Protein AF-A0A396JRI4-F1 (afdb_monomer_lite)

pLDDT: mean 71.89, std 17.01, range [32.84, 92.19]

Organism: Medicago truncatula (NCBI:txid3880)

Sequence (87 aa):
MTTRGFNEKEIELFADLIHEGVLLSFEAKSLVLGSTDQDFMNVLISPEFSLGDKVSDLCRKVQALAPSSRSKMFGYGLRFYEFCDIA

Structure (mmCIF, N/CA/C/O backbone):
data_AF-A0A396JRI4-F1
#
_entry.id   AF-A0A396JRI4-F1
#
loop_
_atom_site.group_PDB
_atom_site.id
_atom_site.type_symbol
_atom_site.label_atom_id
_atom_site.label_alt_id
_atom_site.label_comp_id
_atom_site.label_asym_id
_atom_site.label_entity_id
_atom_site.label_seq_id
_atom_site.pdbx_PDB_ins_code
_atom_site.Cartn_x
_atom_site.Cartn_y
_atom_site.Cartn_z
_atom_site.occupancy
_atom_site.B_iso_or_equiv
_atom_site.auth_seq_id
_atom_site.auth_comp_id
_atom_site.auth_asym_id
_atom_site.auth_atom_id
_atom_site.pdbx_PDB_model_num
ATOM 1 N N . MET A 1 1 ? 14.727 2.921 -5.580 1.00 70.00 1 MET A N 1
ATOM 2 C CA . MET A 1 1 ? 14.125 1.883 -6.447 1.00 70.00 1 MET A CA 1
ATOM 3 C C . MET A 1 1 ? 14.855 1.795 -7.785 1.00 70.00 1 MET A C 1
ATOM 5 O O . MET A 1 1 ? 15.438 0.760 -8.062 1.00 70.00 1 MET A O 1
ATOM 9 N N . THR A 1 2 ? 14.983 2.876 -8.546 1.00 73.00 2 THR A N 1
ATOM 10 C CA . THR A 1 2 ? 15.786 2.917 -9.789 1.00 73.00 2 THR A CA 1
ATOM 11 C C . THR A 1 2 ? 17.221 2.377 -9.636 1.00 73.00 2 THR A C 1
ATOM 13 O O . THR A 1 2 ? 17.637 1.514 -10.399 1.00 73.00 2 THR A O 1
ATOM 16 N N . THR A 1 3 ? 17.950 2.744 -8.573 1.00 72.12 3 THR A N 1
ATOM 17 C CA . THR A 1 3 ? 19.297 2.193 -8.276 1.00 72.12 3 THR A CA 1
ATOM 18 C C . THR A 1 3 ? 19.309 0.682 -7.993 1.00 72.12 3 THR A C 1
ATOM 20 O O . THR A 1 3 ? 20.340 0.032 -8.132 1.00 72.12 3 THR A O 1
ATOM 23 N N . ARG A 1 4 ? 18.169 0.100 -7.591 1.00 66.44 4 ARG A N 1
ATOM 24 C CA . ARG A 1 4 ? 18.006 -1.349 -7.364 1.00 66.44 4 ARG A CA 1
ATOM 25 C C . ARG A 1 4 ? 17.609 -2.109 -8.638 1.00 66.44 4 ARG A C 1
ATOM 27 O O . ARG A 1 4 ? 17.423 -3.321 -8.558 1.00 66.44 4 ARG A O 1
ATOM 34 N N . GLY A 1 5 ? 17.532 -1.423 -9.781 1.00 74.06 5 GLY A N 1
ATOM 35 C CA . GLY A 1 5 ? 17.221 -2.006 -11.087 1.00 74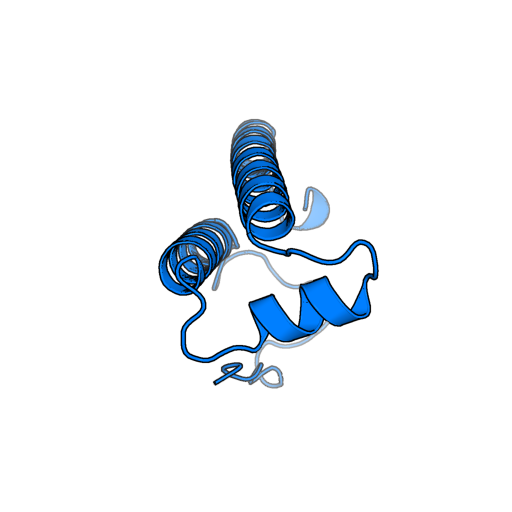.06 5 GLY A CA 1
ATOM 36 C C . GLY A 1 5 ? 15.741 -1.981 -11.458 1.00 74.06 5 GLY A C 1
ATOM 37 O O . GLY A 1 5 ? 15.383 -2.608 -12.447 1.00 74.06 5 GLY A O 1
ATOM 38 N N . PHE A 1 6 ? 14.905 -1.273 -10.690 1.00 77.56 6 PHE A N 1
ATOM 39 C CA . PHE A 1 6 ? 13.485 -1.182 -11.007 1.00 77.56 6 PHE A CA 1
ATOM 40 C C . PHE A 1 6 ? 13.245 -0.352 -12.278 1.00 77.56 6 PHE A C 1
ATOM 42 O O . PHE A 1 6 ? 13.760 0.764 -12.390 1.00 77.56 6 PHE A O 1
ATOM 49 N N . ASN A 1 7 ? 12.470 -0.902 -13.210 1.00 82.56 7 ASN A N 1
ATOM 50 C CA . ASN A 1 7 ? 12.061 -0.291 -14.472 1.00 82.56 7 ASN A CA 1
ATOM 51 C C . ASN A 1 7 ? 10.703 0.429 -14.353 1.00 82.56 7 ASN A C 1
ATOM 53 O O . ASN A 1 7 ? 10.028 0.356 -13.329 1.00 82.56 7 ASN A O 1
ATOM 57 N N . GLU A 1 8 ? 10.302 1.135 -15.411 1.00 85.56 8 GLU A N 1
ATOM 58 C CA . GLU A 1 8 ? 9.063 1.930 -15.449 1.00 85.56 8 GLU A CA 1
ATOM 59 C C . GLU A 1 8 ? 7.808 1.096 -15.153 1.00 85.56 8 GLU A C 1
ATOM 61 O O . GLU A 1 8 ? 6.968 1.530 -14.372 1.00 85.56 8 GLU A O 1
ATOM 66 N N . LYS A 1 9 ? 7.724 -0.139 -15.666 1.00 83.00 9 LYS A N 1
ATOM 67 C CA . LYS A 1 9 ? 6.582 -1.038 -15.416 1.00 83.00 9 LYS A CA 1
ATOM 68 C C . LYS A 1 9 ? 6.490 -1.460 -13.953 1.00 83.00 9 LYS A C 1
ATOM 70 O O . LYS A 1 9 ? 5.406 -1.606 -13.404 1.00 83.00 9 LYS A O 1
ATOM 75 N N . GLU A 1 10 ? 7.630 -1.669 -13.303 1.00 80.88 10 GLU A N 1
ATOM 76 C CA . GLU A 1 10 ? 7.661 -1.986 -11.874 1.00 80.88 10 GLU A CA 1
ATOM 77 C C . GLU A 1 10 ? 7.296 -0.760 -11.033 1.00 80.88 10 GLU A C 1
ATOM 79 O O . GLU A 1 10 ? 6.639 -0.901 -10.007 1.00 80.88 10 GLU A O 1
ATOM 84 N N . ILE A 1 11 ? 7.665 0.446 -11.475 1.00 85.12 11 ILE A N 1
ATOM 85 C CA . ILE A 1 11 ? 7.253 1.699 -10.830 1.00 85.12 11 ILE A CA 1
ATOM 86 C C . ILE A 1 11 ? 5.739 1.919 -10.964 1.00 85.12 11 ILE A C 1
ATOM 88 O O . ILE A 1 11 ? 5.118 2.331 -9.986 1.00 85.12 11 ILE A O 1
ATOM 92 N N . GLU A 1 12 ? 5.136 1.598 -12.112 1.00 87.31 12 GLU A N 1
ATOM 93 C CA . GLU A 1 12 ? 3.673 1.593 -12.286 1.00 87.31 12 GLU A CA 1
ATOM 94 C C . GLU A 1 12 ? 2.999 0.627 -11.302 1.00 87.31 12 GLU A C 1
ATOM 96 O O . GLU A 1 12 ? 2.085 1.021 -10.583 1.00 87.31 12 GLU A O 1
ATOM 101 N N . LEU A 1 13 ? 3.525 -0.594 -11.157 1.00 86.50 13 LEU A N 1
ATOM 102 C CA . LEU A 1 13 ? 3.020 -1.559 -10.173 1.00 86.50 13 LEU A CA 1
ATOM 103 C C . LEU A 1 13 ? 3.144 -1.050 -8.727 1.00 86.50 13 LEU A C 1
ATOM 105 O O . LEU A 1 13 ? 2.261 -1.290 -7.907 1.00 86.50 13 LEU A O 1
ATOM 109 N N . PHE A 1 14 ? 4.207 -0.313 -8.387 1.00 85.62 14 PHE A N 1
ATOM 110 C CA . PHE A 1 14 ? 4.289 0.346 -7.080 1.00 85.62 14 PHE A CA 1
ATOM 111 C C . PHE A 1 14 ? 3.257 1.465 -6.914 1.00 85.62 14 PHE A C 1
ATOM 113 O O . PHE A 1 14 ? 2.774 1.659 -5.800 1.00 85.62 14 PHE A O 1
ATOM 120 N N . ALA A 1 15 ? 2.904 2.187 -7.979 1.00 90.00 15 ALA A N 1
ATOM 121 C CA . ALA A 1 15 ? 1.848 3.195 -7.923 1.00 90.00 15 ALA A CA 1
ATOM 122 C C . ALA A 1 15 ? 0.485 2.557 -7.611 1.00 90.00 15 ALA A C 1
ATOM 124 O O . ALA A 1 15 ? -0.245 3.081 -6.768 1.00 90.00 15 ALA A O 1
ATOM 125 N N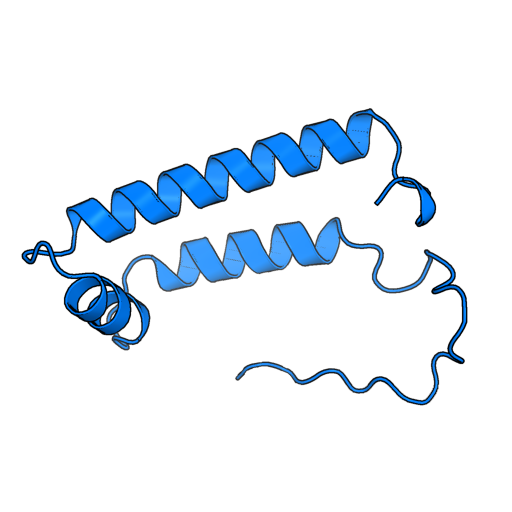 . ASP A 1 16 ? 0.193 1.391 -8.192 1.00 90.00 16 ASP A N 1
ATOM 126 C CA . ASP A 1 16 ? -1.017 0.620 -7.881 1.00 90.00 16 ASP A CA 1
ATOM 127 C C . ASP A 1 16 ? -1.038 0.157 -6.415 1.00 90.00 16 ASP A C 1
ATOM 129 O O . ASP A 1 16 ? -2.053 0.289 -5.730 1.00 90.00 16 ASP A O 1
ATOM 133 N N . LEU A 1 17 ? 0.101 -0.309 -5.887 1.00 89.12 17 LEU A N 1
ATOM 134 C CA . LEU A 1 17 ? 0.227 -0.703 -4.476 1.00 89.12 17 LEU A CA 1
ATOM 135 C C . LEU A 1 17 ? 0.064 0.491 -3.521 1.00 89.12 17 LEU A C 1
ATOM 137 O O . LEU A 1 17 ? -0.548 0.358 -2.461 1.00 89.12 17 LEU A O 1
ATOM 141 N N . ILE A 1 18 ? 0.580 1.668 -3.891 1.00 90.69 18 ILE A N 1
ATOM 142 C CA . ILE A 1 18 ? 0.362 2.910 -3.134 1.00 90.69 18 ILE A CA 1
ATOM 143 C C . ILE A 1 18 ? -1.122 3.277 -3.153 1.00 90.69 18 ILE A C 1
ATOM 145 O O . ILE A 1 18 ? -1.673 3.634 -2.113 1.00 90.69 18 ILE A O 1
ATOM 149 N N . HIS A 1 19 ? -1.778 3.171 -4.309 1.00 92.19 19 HIS A N 1
ATOM 150 C CA . HIS A 1 19 ? -3.202 3.451 -4.432 1.00 92.19 19 HIS A CA 1
ATOM 151 C C . HIS A 1 19 ? -4.037 2.525 -3.534 1.00 92.19 19 HIS A C 1
ATOM 153 O O . HIS A 1 19 ? -4.873 3.009 -2.771 1.00 92.19 19 HIS A O 1
ATOM 159 N N . GLU A 1 20 ? -3.748 1.221 -3.544 1.00 89.25 20 GLU A N 1
ATOM 160 C CA . GLU A 1 20 ? -4.378 0.235 -2.658 1.00 89.25 20 GLU A CA 1
ATOM 161 C C . GLU A 1 20 ? -4.160 0.590 -1.174 1.00 89.25 20 GLU A C 1
ATOM 163 O O . GLU A 1 20 ? -5.114 0.612 -0.396 1.00 89.25 20 GLU A O 1
ATOM 168 N N . GLY A 1 21 ? -2.940 0.976 -0.783 1.00 88.44 21 GLY A N 1
ATOM 169 C CA . GLY A 1 21 ? -2.637 1.410 0.586 1.00 88.44 21 GLY A CA 1
ATOM 170 C C . GLY A 1 21 ? -3.388 2.674 1.021 1.00 88.44 21 GLY A C 1
ATOM 171 O O . GLY A 1 21 ? -3.854 2.764 2.160 1.00 88.44 21 GLY A O 1
ATOM 172 N N . VAL A 1 22 ? -3.559 3.646 0.119 1.00 89.50 22 VAL A N 1
ATOM 173 C CA . VAL A 1 22 ? -4.335 4.868 0.388 1.00 89.50 22 VAL A CA 1
ATOM 174 C C . VAL A 1 22 ? -5.817 4.544 0.572 1.00 89.50 22 VAL A C 1
ATOM 176 O O . VAL A 1 22 ? -6.438 5.069 1.497 1.00 89.50 22 VAL A O 1
ATOM 179 N N . LEU A 1 23 ? -6.377 3.655 -0.252 1.00 89.75 23 LEU A N 1
ATOM 180 C CA . LEU A 1 23 ? -7.764 3.209 -0.104 1.00 89.75 23 LEU A CA 1
ATOM 181 C C . LEU A 1 23 ? -7.989 2.504 1.238 1.00 89.75 23 LEU A C 1
ATOM 183 O O . LEU A 1 23 ? -8.946 2.829 1.937 1.00 89.75 23 LEU A O 1
ATOM 187 N N . LEU A 1 24 ? -7.076 1.616 1.643 1.00 85.62 24 LEU A N 1
ATOM 188 C CA . LEU A 1 24 ? -7.140 0.950 2.950 1.00 85.62 24 LEU A CA 1
ATOM 189 C C . LEU A 1 24 ? -7.037 1.942 4.110 1.00 85.62 24 LEU A C 1
ATOM 191 O O . LEU A 1 24 ? -7.756 1.818 5.098 1.00 85.62 24 LEU A O 1
ATOM 195 N N . SER A 1 25 ? -6.185 2.958 3.979 1.00 84.50 25 SER A N 1
ATOM 196 C CA . SER A 1 25 ? -6.045 4.016 4.986 1.00 84.50 25 SER A CA 1
ATOM 197 C C . SER A 1 25 ? -7.325 4.846 5.112 1.00 84.50 25 SER A C 1
ATOM 199 O O . SER A 1 25 ? -7.722 5.227 6.213 1.00 84.50 25 SER A O 1
ATOM 201 N N . PHE A 1 26 ? -7.999 5.105 3.990 1.00 85.19 26 PHE A N 1
ATOM 202 C CA . PHE A 1 26 ? -9.281 5.801 3.969 1.00 85.19 26 PHE A CA 1
ATOM 203 C C . PHE A 1 26 ? -10.403 4.954 4.588 1.00 85.19 26 PHE A C 1
ATOM 205 O O . PHE A 1 26 ? -11.177 5.464 5.397 1.00 85.19 26 PHE A O 1
ATOM 212 N N . GLU A 1 27 ? -10.454 3.657 4.270 1.00 84.94 27 GLU A N 1
ATOM 213 C CA . GLU A 1 27 ? -11.392 2.702 4.869 1.00 84.94 27 GLU A CA 1
ATOM 214 C C . GLU A 1 27 ? -11.172 2.607 6.388 1.00 84.94 27 GLU A C 1
ATOM 216 O O . GLU A 1 27 ? -12.118 2.777 7.154 1.00 84.94 27 GLU A O 1
ATOM 221 N N . ALA A 1 28 ? -9.921 2.480 6.841 1.00 82.50 28 ALA A N 1
ATOM 222 C CA . ALA A 1 28 ? -9.573 2.478 8.261 1.00 82.50 28 ALA A CA 1
ATOM 223 C C . ALA A 1 28 ? -10.015 3.774 8.953 1.00 82.50 28 ALA A C 1
ATOM 225 O O . ALA A 1 28 ? -10.624 3.727 10.018 1.00 82.50 28 ALA A O 1
ATOM 226 N N . LYS A 1 29 ? -9.797 4.934 8.321 1.00 82.38 29 LYS A N 1
ATOM 227 C CA . LYS A 1 29 ? -10.237 6.227 8.860 1.00 82.38 29 LYS A CA 1
ATOM 228 C C . LYS A 1 29 ? -11.758 6.324 8.972 1.00 82.38 29 LYS A C 1
ATOM 230 O O . LYS A 1 29 ? -12.246 6.936 9.912 1.00 82.38 29 LYS A O 1
ATOM 235 N N . SER A 1 30 ? -12.506 5.715 8.051 1.00 82.12 30 SER A N 1
ATOM 236 C CA . SER A 1 30 ? -13.974 5.689 8.109 1.00 82.12 30 SER A CA 1
ATOM 237 C C . SER A 1 30 ? -14.528 4.835 9.256 1.00 82.12 30 SER A C 1
ATOM 239 O O . SER A 1 30 ? -15.638 5.080 9.721 1.00 82.12 30 SER A O 1
ATOM 241 N N . LEU A 1 31 ? -13.747 3.858 9.732 1.00 76.88 31 LEU A N 1
ATOM 242 C CA . LEU A 1 31 ? -14.093 2.996 10.865 1.00 76.88 31 LEU A CA 1
ATOM 243 C C . LEU A 1 31 ? -13.756 3.637 12.218 1.00 76.88 31 LEU A C 1
ATOM 245 O O . LEU A 1 31 ? -14.244 3.193 13.257 1.00 76.88 31 LEU A O 1
ATOM 249 N N . VAL A 1 32 ? -12.925 4.679 12.220 1.00 79.19 32 VAL A N 1
ATOM 250 C CA . VAL A 1 32 ? -12.552 5.410 13.428 1.00 79.19 32 VAL A CA 1
ATOM 251 C C . VAL A 1 32 ? -13.646 6.427 13.739 1.00 79.19 32 VAL A C 1
ATOM 253 O O . VAL A 1 32 ? -13.933 7.327 12.956 1.00 79.19 32 VAL A O 1
ATOM 256 N N . LEU A 1 33 ? -14.261 6.289 14.912 1.00 71.25 33 LEU A N 1
ATOM 257 C CA . LEU A 1 33 ? -15.309 7.202 15.385 1.00 71.25 33 LEU A CA 1
ATOM 258 C C . LEU A 1 33 ? -14.758 8.560 15.868 1.00 71.25 33 LEU A C 1
ATOM 260 O O . LEU A 1 33 ? -15.521 9.512 16.019 1.00 71.25 33 LEU A O 1
ATOM 264 N N . GLY A 1 34 ? -13.450 8.650 16.128 1.00 74.06 34 GLY A N 1
ATOM 265 C CA . GLY A 1 34 ? -12.754 9.851 16.593 1.00 74.06 34 GLY A CA 1
ATOM 266 C C . GLY A 1 34 ? -11.998 10.597 15.487 1.00 74.06 34 GLY A C 1
ATOM 267 O O . GLY A 1 34 ? -11.749 10.075 14.404 1.00 74.06 34 GLY A O 1
ATOM 268 N N . SER A 1 35 ? -11.616 11.846 15.752 1.00 76.62 35 SER A N 1
ATOM 269 C CA . SER A 1 35 ? -10.854 12.676 14.805 1.00 76.62 35 SER A CA 1
ATOM 270 C C . SER A 1 35 ? -9.369 12.786 15.150 1.00 76.62 35 SER A C 1
ATOM 272 O O . SER A 1 35 ? -8.666 13.578 14.522 1.00 76.62 35 SER A O 1
ATOM 274 N N . THR A 1 36 ? -8.901 12.074 16.180 1.00 81.56 36 THR A N 1
ATOM 275 C CA . THR A 1 36 ? -7.507 12.148 16.627 1.00 81.56 36 THR A CA 1
ATOM 276 C C . THR A 1 36 ? -6.667 11.041 15.999 1.00 81.56 36 THR A C 1
ATOM 278 O O . THR A 1 36 ? -7.145 9.929 15.769 1.00 81.56 36 THR A O 1
ATOM 281 N N . ASP A 1 37 ? -5.387 11.324 15.760 1.00 78.38 37 ASP A N 1
ATOM 282 C CA . ASP A 1 37 ? -4.442 10.325 15.245 1.00 78.38 37 ASP A CA 1
ATOM 283 C C . ASP A 1 37 ? -4.287 9.140 16.214 1.00 78.38 37 ASP A C 1
ATOM 285 O O . ASP A 1 37 ? -4.077 8.006 15.791 1.00 78.38 37 ASP A O 1
ATOM 289 N N . GLN A 1 38 ? -4.456 9.376 17.521 1.00 77.62 38 GLN A N 1
ATOM 290 C CA . GLN A 1 38 ? -4.411 8.323 18.534 1.00 77.62 38 GLN A CA 1
ATOM 291 C C . GLN A 1 38 ? -5.581 7.342 18.394 1.00 77.62 38 GLN A C 1
ATOM 293 O O . GLN A 1 38 ? -5.376 6.137 18.523 1.00 77.62 38 GLN A O 1
ATOM 298 N N . ASP A 1 39 ? -6.787 7.832 18.092 1.00 77.62 39 ASP A N 1
ATOM 299 C CA . ASP A 1 39 ? -7.956 6.973 17.864 1.00 77.62 39 ASP A CA 1
ATOM 300 C C . ASP A 1 39 ? -7.743 6.069 16.646 1.00 77.62 39 ASP A C 1
ATOM 302 O O . ASP A 1 39 ? -8.104 4.892 16.665 1.00 77.62 39 ASP A O 1
ATO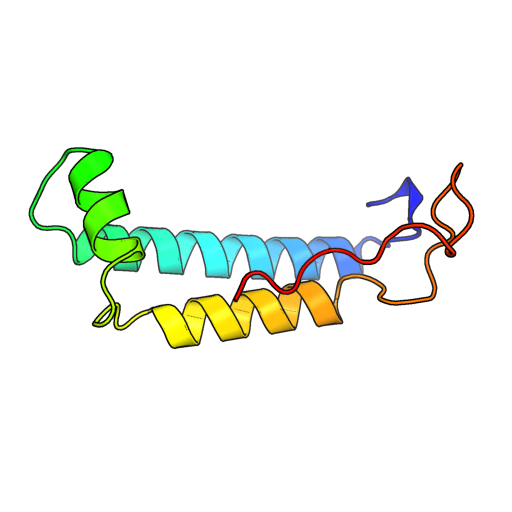M 306 N N . PHE A 1 40 ? -7.087 6.598 15.611 1.00 78.56 40 PHE A N 1
ATOM 307 C CA . PHE A 1 40 ? -6.705 5.827 14.433 1.00 78.56 40 PHE A CA 1
ATOM 308 C C . PHE A 1 40 ? -5.677 4.738 14.767 1.00 78.56 40 PHE A C 1
ATOM 310 O O . PHE A 1 40 ? -5.875 3.576 14.411 1.00 78.56 40 PHE A O 1
ATOM 317 N N . MET A 1 41 ? -4.622 5.074 15.516 1.00 79.38 41 MET A N 1
ATOM 318 C CA . MET A 1 41 ? -3.622 4.092 15.956 1.00 79.38 41 MET A CA 1
ATOM 319 C C . MET A 1 41 ? -4.231 3.000 16.844 1.00 79.38 41 MET A C 1
ATOM 321 O O . MET A 1 41 ? -3.884 1.831 16.700 1.00 79.38 41 MET A O 1
ATOM 325 N N . ASN A 1 42 ? -5.177 3.353 17.717 1.00 80.06 42 ASN A N 1
ATOM 326 C CA . ASN A 1 42 ? -5.866 2.386 18.571 1.00 80.06 42 ASN A CA 1
ATOM 327 C C . ASN A 1 42 ? -6.679 1.371 17.748 1.00 80.06 42 ASN A C 1
ATOM 329 O O . ASN A 1 42 ? -6.714 0.195 18.099 1.00 80.06 42 ASN A O 1
ATOM 333 N N . VAL A 1 43 ? -7.295 1.800 16.641 1.00 75.69 43 VAL A N 1
ATOM 334 C CA . VAL A 1 43 ? -8.011 0.899 15.722 1.00 75.69 43 VAL A CA 1
ATOM 335 C C . VAL A 1 43 ? -7.048 -0.007 14.955 1.00 75.69 43 VAL A C 1
ATOM 337 O O . VAL A 1 43 ? -7.345 -1.186 14.798 1.00 75.69 43 VAL A O 1
ATOM 340 N N . LEU A 1 44 ? -5.886 0.503 14.531 1.00 74.56 44 LEU A N 1
ATOM 341 C CA . LEU A 1 44 ? -4.871 -0.293 13.828 1.00 74.56 44 LEU A CA 1
ATOM 342 C C . LEU A 1 44 ? -4.232 -1.384 14.700 1.00 74.56 44 LEU A C 1
ATOM 344 O O . LEU A 1 44 ? -3.871 -2.438 14.187 1.00 74.56 44 LEU A O 1
ATOM 348 N N . ILE A 1 45 ? -4.058 -1.119 15.997 1.00 76.31 45 ILE A N 1
ATOM 349 C CA . ILE A 1 45 ? -3.440 -2.053 16.957 1.00 76.31 45 ILE A CA 1
ATOM 350 C C . ILE A 1 45 ? -4.490 -3.012 17.550 1.00 76.31 45 ILE A C 1
ATOM 352 O O . ILE A 1 45 ? -4.143 -4.000 18.198 1.00 76.31 45 ILE A O 1
ATOM 356 N N . SER A 1 46 ? -5.780 -2.738 17.336 1.00 75.75 46 SER A N 1
ATOM 357 C CA . SER A 1 46 ? -6.864 -3.572 17.844 1.00 75.75 46 SER A CA 1
ATOM 358 C C . SER A 1 46 ? -6.800 -4.986 17.242 1.00 75.75 46 SER A C 1
ATOM 360 O O . SER A 1 46 ? -6.723 -5.119 16.020 1.00 75.75 46 SER A O 1
ATOM 362 N N . PRO A 1 47 ? -6.885 -6.054 18.054 1.00 66.25 47 PRO A N 1
ATOM 363 C CA . PRO A 1 47 ? -6.896 -7.427 17.550 1.00 66.25 47 PRO A CA 1
ATOM 364 C C . PRO A 1 47 ? -8.120 -7.736 16.667 1.00 66.25 47 PRO A C 1
ATOM 366 O O . PRO A 1 47 ? -8.037 -8.588 15.787 1.00 66.25 47 PRO A O 1
ATOM 369 N N . GLU A 1 48 ? -9.224 -6.998 16.820 1.00 64.94 48 GLU A N 1
ATOM 370 C CA . GLU A 1 48 ? -10.404 -7.047 15.942 1.00 64.94 48 GLU A CA 1
ATOM 371 C C . GLU A 1 48 ? -10.299 -6.133 14.702 1.00 64.94 48 GLU A C 1
ATOM 373 O O . GLU A 1 48 ? -11.312 -5.776 14.090 1.00 64.94 48 GLU A O 1
ATOM 378 N N . PHE A 1 49 ? -9.095 -5.712 14.304 1.00 70.56 49 PHE A N 1
ATOM 379 C CA . PHE A 1 49 ? -8.920 -4.879 13.117 1.00 70.56 49 PHE A CA 1
ATOM 380 C C . PHE A 1 49 ? -9.311 -5.638 11.839 1.00 70.56 49 PHE A C 1
ATOM 382 O O . PHE A 1 49 ? -8.528 -6.381 11.250 1.00 70.56 49 PHE A O 1
ATOM 389 N N . SER A 1 50 ? -10.539 -5.400 11.373 1.00 72.19 50 SER A N 1
ATOM 390 C CA . SER A 1 50 ? -11.135 -6.063 10.199 1.00 72.19 50 SER A CA 1
ATOM 391 C C . SER A 1 50 ? -10.362 -5.887 8.884 1.00 72.19 50 SER A C 1
ATOM 393 O O . SER A 1 50 ? -10.584 -6.637 7.936 1.00 72.19 50 SER A O 1
ATOM 395 N N . LEU A 1 51 ? -9.449 -4.912 8.807 1.00 75.81 51 LEU A N 1
ATOM 396 C CA . LEU A 1 51 ? -8.618 -4.666 7.625 1.00 75.81 51 LEU A CA 1
ATOM 397 C C . LEU A 1 51 ? -7.211 -5.270 7.755 1.00 75.81 51 LEU A C 1
ATOM 399 O O . LEU A 1 51 ? -6.414 -5.126 6.829 1.00 75.81 51 LEU A O 1
ATOM 403 N N . GLY A 1 52 ? -6.903 -5.958 8.861 1.00 77.38 52 GLY A N 1
ATOM 404 C CA . GLY A 1 52 ? -5.599 -6.578 9.104 1.00 77.38 52 GLY A CA 1
ATOM 405 C C . GLY A 1 52 ? -5.212 -7.566 8.007 1.00 77.38 52 GLY A C 1
ATOM 406 O O . GLY A 1 52 ? -4.100 -7.497 7.485 1.00 77.38 52 GLY A O 1
ATOM 407 N N . ASP A 1 53 ? -6.161 -8.391 7.561 1.00 83.25 53 ASP A N 1
ATOM 408 C CA . ASP A 1 53 ? -5.953 -9.334 6.458 1.00 83.25 53 ASP A CA 1
ATOM 409 C C . ASP A 1 53 ? -5.611 -8.616 5.144 1.00 83.25 53 ASP A C 1
ATOM 411 O O . ASP A 1 53 ? -4.660 -8.990 4.458 1.00 83.25 53 ASP A O 1
ATOM 415 N N . LYS A 1 54 ? -6.320 -7.522 4.823 1.00 84.56 54 LYS A N 1
ATOM 416 C CA . LYS A 1 54 ? -6.066 -6.725 3.609 1.00 84.56 54 LYS A CA 1
ATOM 417 C C . LYS A 1 54 ? -4.696 -6.040 3.655 1.00 84.56 54 LYS A C 1
ATOM 419 O O . LYS A 1 54 ? -4.001 -5.978 2.643 1.00 84.56 54 LYS A O 1
ATOM 424 N N . VAL A 1 55 ? -4.295 -5.539 4.826 1.00 85.00 55 VAL A N 1
ATOM 425 C CA . VAL A 1 55 ? -2.968 -4.939 5.039 1.00 85.00 55 VAL A CA 1
ATOM 426 C C . VAL A 1 55 ? -1.868 -5.998 4.927 1.00 85.00 55 VAL A C 1
ATOM 428 O O . VAL A 1 55 ? -0.847 -5.748 4.287 1.00 85.00 55 VAL A O 1
ATOM 431 N N . SER A 1 56 ? -2.084 -7.192 5.484 1.00 83.88 56 SER A N 1
ATOM 432 C CA . SER A 1 56 ? -1.163 -8.329 5.370 1.00 83.88 56 SER A CA 1
ATOM 433 C C . SER A 1 56 ? -0.995 -8.779 3.914 1.00 83.88 56 SER A C 1
ATOM 435 O O . SER A 1 56 ? 0.128 -8.957 3.433 1.00 83.88 56 SER A O 1
ATOM 437 N N . ASP A 1 57 ? -2.092 -8.853 3.159 1.00 86.56 57 ASP A N 1
ATOM 438 C CA . ASP A 1 57 ? -2.067 -9.154 1.729 1.00 86.56 57 ASP A CA 1
ATOM 439 C C . ASP A 1 57 ? -1.324 -8.091 0.914 1.00 86.56 57 ASP A C 1
ATOM 441 O O . ASP A 1 57 ? -0.503 -8.439 0.059 1.00 86.56 57 ASP A O 1
ATOM 445 N N . LEU A 1 58 ? -1.555 -6.803 1.193 1.00 86.81 58 LEU A N 1
ATOM 446 C CA . LEU A 1 58 ? -0.811 -5.714 0.561 1.00 86.81 58 LEU A CA 1
ATOM 447 C C . LEU A 1 58 ? 0.685 -5.806 0.891 1.00 86.81 58 LEU A C 1
ATOM 449 O O . LEU A 1 58 ? 1.523 -5.679 -0.003 1.00 86.81 58 LEU A O 1
ATOM 453 N N . CYS A 1 59 ? 1.031 -6.106 2.146 1.00 84.56 59 CYS A N 1
ATOM 454 C CA . CYS A 1 59 ? 2.412 -6.312 2.575 1.00 84.56 59 CYS A CA 1
ATOM 455 C C . CYS A 1 59 ? 3.065 -7.472 1.809 1.00 84.56 59 CYS A C 1
ATOM 457 O O . CYS A 1 59 ? 4.166 -7.323 1.278 1.00 84.56 59 CYS A O 1
ATOM 459 N N . ARG A 1 60 ? 2.357 -8.594 1.642 1.00 86.19 60 ARG A N 1
ATOM 460 C CA . ARG A 1 60 ? 2.822 -9.738 0.847 1.00 86.19 60 ARG A CA 1
ATOM 461 C C . ARG A 1 60 ? 3.038 -9.373 -0.623 1.00 86.19 60 ARG A C 1
ATOM 463 O O . ARG A 1 60 ? 4.053 -9.767 -1.195 1.00 86.19 60 ARG A O 1
ATOM 470 N N . LYS A 1 61 ? 2.132 -8.605 -1.240 1.00 86.06 61 LYS A N 1
ATOM 471 C CA . LYS A 1 61 ? 2.297 -8.116 -2.623 1.00 86.06 61 LYS A CA 1
ATOM 472 C C . LYS A 1 61 ? 3.528 -7.217 -2.752 1.00 86.06 61 LYS A C 1
ATOM 474 O O . LYS A 1 61 ? 4.329 -7.414 -3.663 1.00 86.06 61 LYS A O 1
ATOM 479 N N . VAL A 1 62 ? 3.717 -6.282 -1.818 1.00 85.50 62 VAL A N 1
ATOM 480 C CA . VAL A 1 62 ? 4.894 -5.399 -1.771 1.00 85.50 62 VAL A CA 1
ATOM 481 C C . VAL A 1 62 ? 6.177 -6.211 -1.606 1.00 85.50 62 VAL A C 1
ATOM 483 O O . VAL A 1 62 ? 7.147 -5.941 -2.305 1.00 85.50 62 VAL A O 1
ATOM 486 N N . GLN A 1 63 ? 6.191 -7.222 -0.735 1.00 82.19 63 GLN A N 1
ATOM 487 C CA . GLN A 1 63 ? 7.348 -8.099 -0.532 1.00 82.19 63 GLN A CA 1
ATOM 488 C C . GLN A 1 63 ? 7.643 -8.996 -1.738 1.00 82.19 63 GLN A C 1
ATOM 490 O O . GLN A 1 63 ? 8.805 -9.274 -2.007 1.00 82.19 63 GLN A O 1
ATOM 495 N N . ALA A 1 64 ? 6.623 -9.433 -2.478 1.00 81.44 64 ALA A N 1
ATOM 496 C CA . ALA A 1 64 ? 6.804 -10.187 -3.717 1.00 81.44 64 ALA A CA 1
ATOM 497 C C . ALA A 1 64 ? 7.357 -9.309 -4.854 1.00 81.44 64 ALA A C 1
ATOM 499 O O . ALA A 1 64 ? 8.143 -9.788 -5.673 1.00 81.44 64 ALA A O 1
ATOM 500 N N . LEU A 1 65 ? 6.963 -8.028 -4.896 1.00 75.38 65 LEU A N 1
ATOM 501 C CA . LEU A 1 65 ? 7.491 -7.043 -5.846 1.00 75.38 65 LEU A CA 1
ATOM 502 C C . LEU A 1 65 ? 8.882 -6.541 -5.442 1.00 75.38 65 LEU A C 1
ATOM 504 O O . LEU A 1 65 ? 9.713 -6.213 -6.291 1.00 75.38 65 LEU A O 1
ATOM 508 N N . ALA A 1 66 ? 9.146 -6.467 -4.138 1.00 68.19 66 ALA A N 1
ATOM 509 C CA . ALA A 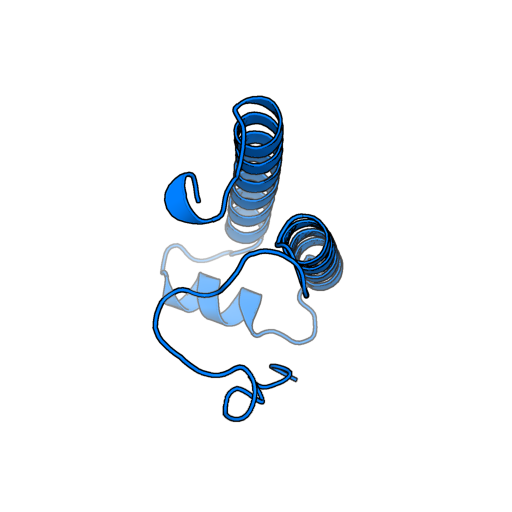1 66 ? 10.459 -6.178 -3.607 1.00 68.19 66 ALA A CA 1
ATOM 510 C C . ALA A 1 66 ? 11.380 -7.374 -3.909 1.00 68.19 66 ALA A C 1
ATOM 512 O O . ALA A 1 66 ? 11.084 -8.508 -3.548 1.00 68.19 66 ALA A O 1
ATOM 513 N N . PRO A 1 67 ? 12.519 -7.171 -4.580 1.00 56.06 67 PRO A N 1
ATOM 514 C CA . PRO A 1 67 ? 13.389 -8.260 -4.980 1.00 56.06 67 PRO A CA 1
ATOM 515 C C . PRO A 1 67 ? 14.002 -8.889 -3.730 1.00 56.06 67 PRO A C 1
ATOM 517 O O . PRO A 1 67 ? 14.961 -8.360 -3.172 1.00 56.06 67 PRO A O 1
ATOM 520 N N . SER A 1 68 ? 13.475 -10.043 -3.319 1.00 51.69 68 SER A N 1
ATOM 521 C CA . SER A 1 68 ? 13.920 -10.763 -2.124 1.00 51.69 68 SER A CA 1
ATOM 522 C C . SER A 1 68 ? 15.336 -11.334 -2.234 1.00 51.69 68 SER A C 1
ATOM 524 O O . SER A 1 68 ? 15.905 -11.731 -1.225 1.00 51.69 68 SER A O 1
ATOM 526 N N . SER A 1 69 ? 15.965 -11.393 -3.416 1.00 48.25 69 SER A N 1
ATOM 527 C CA . SER A 1 69 ? 17.319 -11.978 -3.544 1.00 48.25 69 SER A CA 1
ATOM 528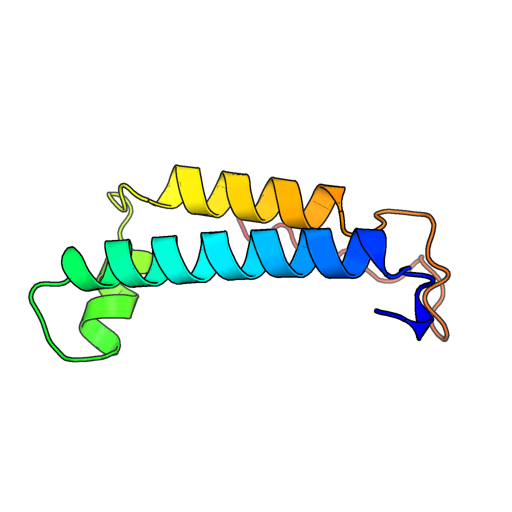 C C . SER A 1 69 ? 18.113 -11.575 -4.797 1.00 48.25 69 SER A C 1
ATOM 530 O O . SER A 1 69 ? 19.117 -12.215 -5.107 1.00 48.25 69 SER A O 1
ATOM 532 N N . ARG A 1 70 ? 17.704 -10.555 -5.571 1.00 45.47 70 ARG A N 1
ATOM 533 C CA . ARG A 1 70 ? 18.389 -10.252 -6.852 1.00 45.47 70 ARG A CA 1
ATOM 534 C C . ARG A 1 70 ? 18.684 -8.789 -7.164 1.00 45.47 70 ARG A C 1
ATOM 536 O O . ARG A 1 70 ? 19.324 -8.518 -8.178 1.00 45.47 70 ARG A O 1
ATOM 543 N N . SER A 1 71 ? 18.344 -7.860 -6.277 1.00 45.09 71 SER A N 1
ATOM 544 C CA . SER A 1 71 ? 18.982 -6.545 -6.293 1.00 45.09 71 SER A CA 1
ATOM 545 C C . SER A 1 71 ? 20.215 -6.626 -5.415 1.00 45.09 71 SER A C 1
ATOM 547 O O . SER A 1 71 ? 20.103 -6.793 -4.205 1.00 45.09 71 SER A O 1
ATOM 549 N N . LYS A 1 72 ? 21.401 -6.515 -6.018 1.00 47.03 72 LYS A N 1
ATOM 550 C CA . LYS A 1 72 ? 22.639 -6.262 -5.274 1.00 47.03 72 LYS A CA 1
ATOM 551 C C . LYS A 1 72 ? 22.385 -5.070 -4.342 1.00 47.03 72 LYS A C 1
ATOM 553 O O . LYS A 1 72 ? 22.268 -3.940 -4.810 1.00 47.03 72 LYS A O 1
ATOM 558 N N . MET A 1 73 ? 22.248 -5.314 -3.037 1.00 49.09 73 MET A N 1
ATOM 559 C CA . MET A 1 73 ? 22.322 -4.243 -2.049 1.00 49.09 73 MET A CA 1
ATOM 560 C C . MET A 1 73 ? 23.745 -3.698 -2.124 1.00 49.09 73 MET A C 1
ATOM 562 O O . MET A 1 73 ? 24.711 -4.392 -1.815 1.00 49.09 73 MET A O 1
ATOM 566 N N . PHE A 1 74 ? 23.883 -2.476 -2.630 1.00 51.97 74 PHE A N 1
ATOM 567 C CA . PHE A 1 74 ? 25.170 -1.804 -2.692 1.00 51.97 74 PHE A CA 1
ATOM 568 C C . PHE A 1 74 ? 25.629 -1.483 -1.264 1.00 51.97 74 PHE A C 1
ATOM 570 O O . PHE A 1 74 ? 24.936 -0.777 -0.537 1.00 51.97 74 PHE A O 1
ATOM 577 N N . GLY A 1 75 ? 26.791 -2.015 -0.873 1.00 55.56 75 GLY A N 1
ATOM 578 C CA . GLY A 1 75 ? 27.539 -1.571 0.310 1.00 55.56 75 GLY A CA 1
ATOM 579 C C . GLY A 1 75 ? 27.582 -2.512 1.518 1.00 55.56 75 GLY A C 1
ATOM 580 O O . GLY A 1 75 ? 28.465 -2.328 2.348 1.00 55.56 75 GLY A O 1
ATOM 581 N N . TYR A 1 76 ? 26.729 -3.540 1.620 1.00 49.56 76 TYR A N 1
ATOM 582 C CA . TYR A 1 76 ? 26.730 -4.448 2.781 1.00 49.56 76 TYR A CA 1
ATOM 583 C C . TYR A 1 76 ? 26.601 -5.914 2.356 1.00 49.56 76 TYR A C 1
ATOM 585 O O . TYR A 1 76 ? 25.703 -6.282 1.600 1.00 49.56 76 TYR A O 1
ATOM 593 N N . GLY A 1 77 ? 27.523 -6.760 2.830 1.00 44.34 77 GLY A N 1
ATOM 594 C CA . GLY A 1 77 ? 27.477 -8.204 2.615 1.00 44.34 77 GLY A CA 1
ATOM 595 C C . GLY A 1 77 ? 26.221 -8.807 3.246 1.00 44.34 77 GLY A C 1
ATOM 596 O O . GLY A 1 77 ? 25.930 -8.547 4.410 1.00 44.34 77 GLY A O 1
ATOM 597 N N . LEU A 1 78 ? 25.514 -9.642 2.482 1.00 51.22 78 LEU A N 1
ATOM 598 C CA . LEU A 1 78 ? 24.231 -10.296 2.800 1.00 51.22 78 LEU A CA 1
ATOM 599 C C . LEU A 1 78 ? 24.230 -11.206 4.053 1.00 51.22 78 LEU A C 1
ATOM 601 O O . LEU A 1 78 ? 23.287 -11.957 4.256 1.00 51.22 78 LEU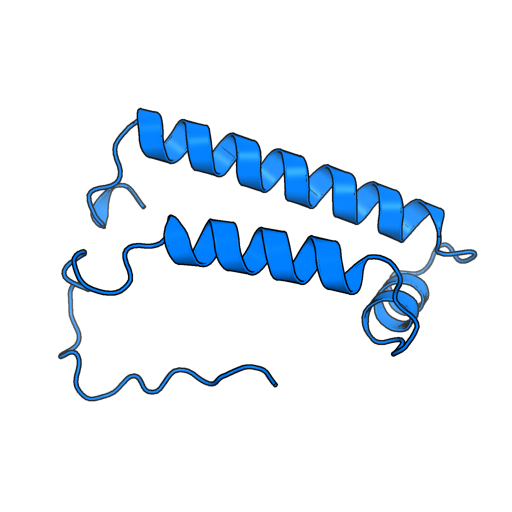 A O 1
ATOM 605 N N . ARG A 1 79 ? 25.275 -11.180 4.890 1.00 40.00 79 ARG A N 1
ATOM 606 C CA . ARG A 1 79 ? 25.401 -12.014 6.096 1.00 40.00 79 ARG A CA 1
ATOM 607 C C . ARG A 1 79 ? 24.928 -11.358 7.397 1.00 40.00 79 ARG A C 1
ATOM 609 O O . ARG A 1 79 ? 25.006 -12.013 8.425 1.00 40.00 79 ARG A O 1
ATOM 616 N N . PHE A 1 80 ? 24.460 -10.108 7.371 1.00 34.41 80 PHE A N 1
ATOM 617 C CA . PHE A 1 80 ? 24.154 -9.355 8.600 1.00 34.41 80 PHE A CA 1
ATOM 618 C C . PHE A 1 80 ? 22.741 -8.774 8.692 1.00 34.41 80 PHE A C 1
ATOM 620 O O . PHE A 1 80 ? 22.485 -7.959 9.568 1.00 34.41 80 PHE A O 1
ATOM 627 N N . TYR A 1 81 ? 21.816 -9.195 7.833 1.00 41.88 81 TYR A N 1
ATOM 628 C CA . TYR A 1 81 ? 20.423 -8.773 7.952 1.00 41.88 81 TYR A CA 1
ATOM 629 C C . TYR A 1 81 ? 19.504 -9.988 8.057 1.00 41.88 81 TYR A C 1
ATOM 631 O O . TYR A 1 81 ? 18.841 -10.369 7.099 1.00 41.88 81 TYR A O 1
ATOM 639 N N . GLU A 1 82 ? 19.468 -10.582 9.251 1.00 38.47 82 GLU A N 1
ATOM 640 C CA . GLU A 1 82 ? 18.202 -11.076 9.794 1.00 38.47 82 GLU A CA 1
ATOM 641 C C . GLU A 1 82 ? 17.366 -9.827 10.094 1.00 38.47 82 GLU A C 1
ATOM 643 O O . GLU A 1 82 ? 17.567 -9.163 11.109 1.00 38.47 82 GLU A O 1
ATOM 648 N N . PHE A 1 83 ? 16.504 -9.424 9.160 1.00 41.53 83 PHE A N 1
ATOM 649 C CA . PHE A 1 83 ? 15.476 -8.443 9.482 1.00 41.53 83 PHE A CA 1
ATOM 650 C C . PHE A 1 83 ? 14.246 -9.191 9.964 1.00 41.53 83 PHE A C 1
ATOM 652 O O . PHE A 1 83 ? 13.677 -9.993 9.229 1.00 41.53 83 PHE A O 1
ATOM 659 N N . CYS A 1 84 ? 13.923 -8.895 11.221 1.00 33.19 84 CYS A N 1
ATOM 660 C CA . CYS A 1 84 ? 12.756 -9.287 11.980 1.00 33.19 84 CYS A CA 1
ATOM 661 C C . CYS A 1 84 ? 11.521 -9.542 11.114 1.00 33.19 84 CYS A C 1
ATOM 663 O O . CYS A 1 84 ? 10.998 -8.622 10.479 1.00 33.19 84 CYS A O 1
ATOM 665 N N . ASP A 1 85 ? 10.997 -10.760 11.225 1.00 32.84 85 ASP A N 1
ATOM 666 C CA . ASP A 1 85 ? 9.558 -10.946 11.323 1.00 32.84 85 ASP A CA 1
ATOM 667 C C . ASP A 1 85 ? 9.040 -9.944 12.364 1.00 32.84 85 ASP A C 1
ATOM 669 O O . ASP A 1 85 ? 9.348 -10.042 13.554 1.00 32.84 85 ASP A O 1
ATOM 673 N N . ILE A 1 86 ? 8.317 -8.920 11.913 1.00 37.62 86 ILE A N 1
ATOM 674 C CA . ILE A 1 86 ? 7.422 -8.179 12.799 1.00 37.62 86 ILE A CA 1
ATOM 675 C C . ILE A 1 86 ? 6.215 -9.102 12.968 1.00 37.62 86 ILE A C 1
ATOM 677 O O . ILE A 1 86 ? 5.276 -9.061 12.174 1.00 37.62 86 ILE A O 1
ATOM 681 N N . ALA A 1 87 ? 6.344 -10.002 13.940 1.00 33.41 87 ALA A N 1
ATOM 682 C CA . ALA A 1 87 ? 5.257 -10.727 14.580 1.00 33.41 87 ALA A CA 1
ATOM 683 C C . ALA A 1 87 ? 4.895 -10.019 15.889 1.00 33.41 87 ALA A C 1
ATOM 685 O O . ALA A 1 87 ? 5.827 -9.513 16.560 1.00 33.41 87 ALA A O 1
#

Radius of gyration: 16.44 Å; chains: 1; bounding box: 43×25×34 Å

Secondary structure (DSSP, 8-state):
-GGGT--HHHHHHHHHHHHHHHHHHHHHHHH-SSSSHHHHHHHHH-TT-TTHHHHHHHHHHHHHHS-SS-S--TTS-TTS-------

InterPro domains:
  IPR015422 Pyridoxal phosphate-dependent transferase, small domain [G3DSA:3.90.1150.10] (1-68)

Foldseek 3Di:
DVLLVDDPVLVVVVVVLVVLVVVLLVVLVVVQPDDDPVSSVCLVPDPPNPCPVVVVVSVVSVVVSVPPPPRPPPDDDPPPDPDDPPD